Protein AF-A0A662BHE4-F1 (afdb_monomer_lite)

Sequence (101 aa):
MSFTYRDDLTIDRKDSTKGYFKENCQWLTMNENRIKDQIKKISKYSKKGKLIIIYDSAAEAARKENKGLSNINRLRAIANSFTRVARGERKSYKGFVWKYL

Radius of gyration: 17.26 Å; chains: 1; bounding box: 41×29×44 Å

Foldseek 3Di:
DDPDDDPQWDWDFCDPVDDDDPVRIDTDGPVVVVVVVVQFKKWKAALVRHTDDIDSHLLVVLCVVDPPDPDPVVSVVSSVVLVCQQVVVDVADPRIGMHTD

Secondary structure (DSSP, 8-state):
------TTEEEEESSTTS---TTTEEEEEHHHHHHHHH---EEEE-TTS-EEEEES-HHHHHHHHTTT---HHHHHHHHHHHHHHHTTSSS-BTTBEEEE-

pLDDT: mean 86.21, std 8.06, range [42.34, 92.94]

Structure (mmCIF, N/CA/C/O backbone):
data_AF-A0A662BHE4-F1
#
_entry.id   AF-A0A662BHE4-F1
#
loop_
_atom_site.group_PDB
_atom_site.id
_atom_site.type_symbol
_atom_site.label_atom_id
_atom_site.label_alt_id
_atom_site.label_comp_id
_atom_site.label_asym_id
_atom_site.label_entity_id
_atom_site.label_seq_id
_atom_site.pdbx_PDB_ins_code
_atom_site.Cartn_x
_atom_site.Cartn_y
_atom_site.Cartn_z
_atom_site.occupancy
_atom_site.B_iso_or_equiv
_atom_site.auth_seq_id
_atom_site.auth_comp_id
_atom_site.auth_asym_id
_atom_site.auth_atom_id
_atom_site.pdbx_PDB_model_num
ATOM 1 N N . MET A 1 1 ? 11.050 9.104 -28.242 1.00 42.34 1 MET A N 1
ATOM 2 C CA . MET A 1 1 ? 11.821 8.658 -27.062 1.00 42.34 1 MET A CA 1
ATOM 3 C C . MET A 1 1 ?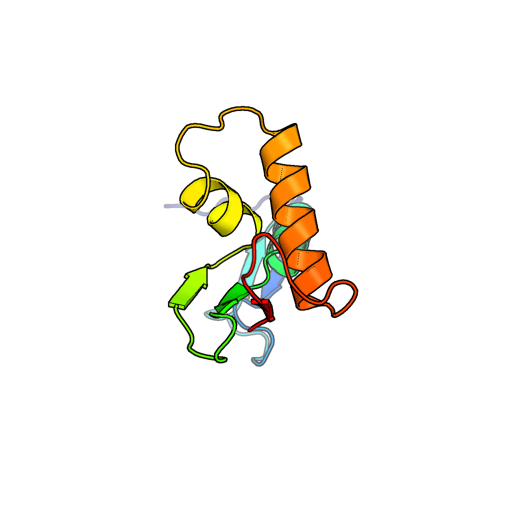 12.283 7.238 -27.319 1.00 42.34 1 MET A C 1
ATOM 5 O O . MET A 1 1 ? 11.453 6.342 -27.392 1.00 42.34 1 MET A O 1
ATOM 9 N N . SER A 1 2 ? 13.575 7.061 -27.581 1.00 47.59 2 SER A N 1
ATOM 10 C CA . SER A 1 2 ? 14.211 5.761 -27.788 1.00 47.59 2 SER A CA 1
ATOM 11 C C . SER A 1 2 ? 14.282 5.020 -26.453 1.00 47.59 2 SER A C 1
ATOM 13 O O . SER A 1 2 ? 14.942 5.469 -25.521 1.00 47.59 2 SER A O 1
ATOM 15 N N . PHE A 1 3 ? 13.579 3.894 -26.349 1.00 59.75 3 PHE A N 1
ATOM 16 C CA . PHE A 1 3 ? 13.777 2.952 -25.253 1.00 59.75 3 PHE A CA 1
ATOM 17 C C . PHE A 1 3 ? 15.066 2.192 -25.550 1.00 59.75 3 PHE A C 1
ATOM 19 O O . PHE A 1 3 ? 15.082 1.295 -26.390 1.00 59.75 3 PHE A O 1
ATOM 26 N N . THR A 1 4 ? 16.171 2.610 -24.941 1.00 66.50 4 THR A N 1
ATOM 27 C CA . THR A 1 4 ? 17.417 1.853 -25.015 1.00 66.50 4 THR A CA 1
ATOM 28 C C . THR A 1 4 ? 17.273 0.607 -24.149 1.00 66.50 4 THR A C 1
ATOM 30 O O . THR A 1 4 ? 16.848 0.674 -22.996 1.00 66.50 4 THR A O 1
ATOM 33 N N . TYR A 1 5 ? 17.570 -0.544 -24.745 1.00 72.50 5 TYR A N 1
ATOM 34 C CA . TYR A 1 5 ? 17.639 -1.824 -24.054 1.00 72.50 5 TYR A CA 1
ATOM 35 C C . TYR A 1 5 ? 18.607 -1.735 -22.861 1.00 72.50 5 TYR A C 1
ATOM 37 O O . TYR A 1 5 ? 19.655 -1.091 -22.958 1.00 72.50 5 TYR A O 1
ATOM 45 N N . ARG A 1 6 ? 18.243 -2.368 -21.742 1.00 78.31 6 ARG A N 1
ATOM 46 C CA . ARG A 1 6 ? 19.102 -2.545 -20.567 1.00 78.31 6 ARG A CA 1
ATOM 47 C C . ARG A 1 6 ? 19.018 -3.999 -20.103 1.00 78.31 6 ARG A C 1
ATOM 49 O O . ARG A 1 6 ? 17.917 -4.541 -20.029 1.00 78.31 6 ARG A O 1
ATOM 56 N N . ASP A 1 7 ? 20.162 -4.595 -19.774 1.00 83.19 7 ASP A N 1
ATOM 57 C CA . ASP A 1 7 ? 20.276 -6.010 -19.376 1.00 83.19 7 ASP A CA 1
ATOM 58 C C . ASP A 1 7 ? 19.598 -6.347 -18.035 1.00 83.19 7 ASP A C 1
ATOM 60 O O . ASP A 1 7 ? 19.340 -7.510 -17.742 1.00 83.19 7 ASP A O 1
ATOM 64 N N . ASP A 1 8 ? 19.292 -5.349 -17.204 1.00 86.69 8 ASP A N 1
ATOM 65 C CA . ASP A 1 8 ? 18.636 -5.532 -15.905 1.00 86.69 8 ASP A CA 1
ATOM 66 C C . ASP A 1 8 ? 17.099 -5.587 -15.992 1.00 86.69 8 ASP A C 1
ATOM 68 O O . ASP A 1 8 ? 16.417 -5.789 -14.979 1.00 86.69 8 ASP A O 1
ATOM 72 N N . LEU A 1 9 ? 16.543 -5.406 -17.193 1.00 87.88 9 LEU A N 1
ATOM 73 C CA . LEU A 1 9 ? 15.107 -5.401 -17.433 1.00 87.88 9 LEU A CA 1
ATOM 74 C C . LEU A 1 9 ? 14.582 -6.813 -17.701 1.00 87.88 9 LEU A C 1
ATOM 76 O O . LEU A 1 9 ? 15.100 -7.579 -18.505 1.00 87.88 9 LEU A O 1
ATOM 80 N N . THR A 1 10 ? 13.467 -7.124 -17.055 1.00 89.44 10 THR A N 1
ATOM 81 C CA . THR A 1 10 ? 12.685 -8.346 -17.234 1.00 89.44 10 THR A CA 1
ATOM 82 C C . THR A 1 10 ? 11.331 -8.010 -17.853 1.00 89.44 10 THR A C 1
ATOM 84 O O . THR A 1 10 ? 10.813 -6.902 -17.687 1.00 89.44 10 THR A O 1
ATOM 87 N N . ILE A 1 11 ? 10.755 -8.955 -18.593 1.00 88.81 11 ILE A N 1
ATOM 88 C CA . ILE A 1 11 ? 9.425 -8.792 -19.180 1.00 88.81 11 ILE A CA 1
ATOM 89 C C . ILE A 1 11 ? 8.348 -9.152 -18.148 1.00 88.81 11 ILE A C 1
ATOM 91 O O . ILE A 1 11 ? 8.273 -10.285 -17.673 1.00 88.81 11 ILE A O 1
ATOM 95 N N . ASP A 1 12 ? 7.498 -8.184 -17.811 1.00 89.88 12 ASP A N 1
ATOM 96 C CA . ASP A 1 12 ? 6.352 -8.349 -16.911 1.00 89.88 12 ASP A CA 1
ATOM 97 C C . ASP A 1 12 ? 5.027 -8.080 -17.644 1.00 89.88 12 ASP A C 1
ATOM 99 O O . ASP A 1 12 ? 4.979 -7.365 -18.650 1.00 89.88 12 ASP A O 1
ATOM 103 N N . ARG A 1 13 ? 3.931 -8.642 -17.123 1.00 90.62 13 ARG A N 1
ATOM 104 C CA . ARG A 1 13 ? 2.565 -8.382 -17.588 1.00 90.62 13 ARG A CA 1
ATOM 105 C C . ARG A 1 13 ? 1.939 -7.258 -16.759 1.00 90.62 13 ARG A C 1
ATOM 107 O O . ARG A 1 13 ? 1.826 -7.352 -15.538 1.00 90.62 13 ARG A O 1
ATOM 114 N N . LYS A 1 14 ? 1.463 -6.198 -17.415 1.00 87.88 14 LYS A N 1
ATOM 115 C CA . LYS A 1 14 ? 0.712 -5.101 -16.780 1.00 87.88 14 LYS A CA 1
ATOM 116 C C . LYS A 1 14 ? -0.510 -5.649 -16.048 1.00 87.88 14 LYS A C 1
ATOM 118 O O . LYS A 1 14 ? -0.693 -5.336 -14.875 1.00 87.88 14 LYS A O 1
ATOM 123 N N . ASP A 1 15 ? -1.275 -6.496 -16.731 1.00 83.50 15 ASP A N 1
ATOM 124 C CA . ASP A 1 15 ? -2.426 -7.232 -16.220 1.00 83.50 15 ASP A CA 1
ATOM 125 C C . ASP A 1 15 ? -2.106 -8.733 -16.162 1.00 83.50 15 ASP A C 1
ATOM 127 O O . ASP A 1 15 ? -1.871 -9.379 -17.190 1.00 83.50 15 ASP A O 1
ATOM 131 N N . SER A 1 16 ? -2.096 -9.286 -14.948 1.00 83.12 16 SER A N 1
ATOM 132 C CA . SER A 1 16 ? -1.779 -10.693 -14.685 1.00 83.12 16 SER A CA 1
ATOM 133 C C . SER A 1 16 ? -2.864 -11.660 -15.163 1.00 83.12 16 SER A C 1
ATOM 135 O O . SER A 1 16 ? -2.565 -12.837 -15.379 1.00 83.12 16 SER A O 1
ATOM 137 N N . THR A 1 17 ? -4.097 -11.180 -15.366 1.00 86.38 17 THR A N 1
ATOM 138 C CA . THR A 1 17 ? -5.219 -11.986 -15.878 1.00 86.38 17 THR A CA 1
ATOM 139 C C . THR A 1 17 ? -5.131 -12.220 -17.383 1.00 86.38 17 THR A C 1
ATOM 141 O O . THR A 1 17 ? -5.790 -13.105 -17.924 1.00 86.38 17 THR A O 1
ATOM 144 N N . LYS A 1 18 ? -4.290 -11.441 -18.065 1.00 87.00 18 LYS A N 1
ATOM 145 C CA . LYS A 1 18 ? -4.102 -11.478 -19.511 1.00 87.00 18 LYS A CA 1
ATOM 146 C C . LYS A 1 18 ? -2.795 -12.187 -19.886 1.00 87.00 18 LYS A C 1
ATOM 148 O O . LYS A 1 18 ? -1.874 -12.333 -19.076 1.00 87.00 18 LYS A O 1
ATOM 153 N N . GLY A 1 19 ? -2.725 -12.651 -21.134 1.00 91.50 19 GLY A N 1
ATOM 154 C CA . GLY A 1 19 ? -1.535 -13.287 -21.709 1.00 91.50 19 GLY A CA 1
ATOM 155 C C . GLY A 1 19 ? -0.411 -12.299 -22.051 1.00 91.50 19 GLY A C 1
ATOM 156 O O . GLY A 1 19 ? -0.502 -11.100 -21.779 1.00 91.50 19 GLY A O 1
ATOM 157 N N . TYR A 1 20 ? 0.652 -12.808 -22.674 1.00 90.56 20 TYR A N 1
ATOM 158 C CA . TYR A 1 20 ? 1.769 -12.001 -23.169 1.00 90.56 20 TYR A CA 1
ATOM 159 C C . TYR A 1 20 ? 1.449 -11.460 -24.567 1.00 90.56 20 TYR A C 1
ATOM 161 O O . TYR A 1 20 ? 1.448 -12.205 -25.542 1.00 90.56 20 TYR A O 1
ATOM 169 N N . PHE A 1 21 ? 1.175 -10.161 -24.665 1.00 91.62 21 PHE A N 1
ATOM 170 C CA . PHE A 1 21 ? 1.033 -9.438 -25.930 1.00 91.62 21 PHE A CA 1
ATOM 171 C C . PHE A 1 21 ? 1.600 -8.028 -25.781 1.00 91.62 21 PHE A C 1
ATOM 173 O O . PHE A 1 21 ? 1.702 -7.515 -24.665 1.00 91.62 21 PHE A O 1
ATOM 180 N N . LYS A 1 22 ? 1.994 -7.408 -26.896 1.00 88.19 22 LYS A N 1
ATOM 181 C CA . LYS A 1 22 ? 2.823 -6.191 -26.930 1.00 88.19 22 LYS A CA 1
ATOM 182 C C . LYS A 1 22 ? 2.301 -5.066 -26.030 1.00 88.19 22 LYS A C 1
ATOM 184 O O . LYS A 1 22 ? 3.083 -4.406 -25.356 1.00 88.19 22 LYS A O 1
ATOM 189 N N . GLU A 1 23 ? 0.989 -4.874 -25.973 1.00 91.12 23 GLU A N 1
ATOM 190 C CA . GLU A 1 23 ? 0.336 -3.817 -25.200 1.00 91.12 23 GLU A CA 1
ATOM 191 C C . GLU A 1 23 ? 0.262 -4.138 -23.695 1.00 91.12 23 GLU A C 1
ATOM 193 O O . GLU A 1 23 ? 0.300 -3.218 -22.869 1.00 91.12 23 GLU A O 1
ATOM 198 N N . ASN A 1 24 ? 0.187 -5.425 -23.332 1.00 91.00 24 ASN A N 1
ATOM 199 C CA . ASN A 1 24 ? 0.150 -5.909 -21.947 1.00 91.00 24 ASN A CA 1
ATOM 200 C C . ASN A 1 24 ? 1.539 -6.185 -21.365 1.00 91.00 24 ASN A C 1
ATOM 202 O O . ASN A 1 24 ? 1.666 -6.333 -20.156 1.00 91.00 24 ASN A O 1
ATOM 206 N N . CYS A 1 25 ? 2.583 -6.241 -22.185 1.00 90.25 25 CYS A N 1
ATOM 207 C CA . CYS A 1 25 ? 3.947 -6.407 -21.704 1.00 90.25 25 CYS A CA 1
ATOM 208 C C . CYS A 1 25 ? 4.570 -5.057 -21.322 1.00 90.25 25 CYS A C 1
ATOM 210 O O . CYS A 1 25 ? 4.268 -4.006 -21.896 1.00 90.25 25 CYS A O 1
ATOM 212 N N . GLN A 1 26 ? 5.456 -5.086 -20.335 1.00 88.56 26 GLN A N 1
ATOM 213 C CA . GLN A 1 26 ? 6.286 -3.958 -19.936 1.00 88.56 26 GLN A CA 1
ATOM 214 C C . GLN A 1 26 ? 7.670 -4.451 -19.525 1.00 88.56 26 GLN A C 1
ATOM 216 O O . GLN A 1 26 ? 7.813 -5.549 -18.990 1.00 88.56 26 GLN A O 1
ATOM 221 N N . TRP A 1 27 ? 8.678 -3.622 -19.772 1.00 88.31 27 TRP A N 1
ATOM 222 C CA . TRP A 1 27 ? 10.024 -3.846 -19.269 1.00 88.31 27 TRP A CA 1
ATOM 223 C C . TRP A 1 27 ? 10.125 -3.266 -17.864 1.00 88.31 27 TRP A C 1
ATOM 225 O O . TRP A 1 27 ? 9.929 -2.066 -17.678 1.00 88.31 27 TRP A O 1
ATOM 235 N N . LEU A 1 28 ? 10.403 -4.122 -16.887 1.00 87.62 28 LEU A N 1
ATOM 236 C CA . LEU A 1 28 ? 10.609 -3.748 -15.492 1.00 87.62 28 LEU A CA 1
ATOM 237 C C . LEU A 1 28 ? 11.821 -4.482 -14.951 1.00 87.62 28 LEU A C 1
ATOM 239 O O . LEU A 1 28 ? 12.027 -5.658 -15.245 1.00 87.62 28 LEU A O 1
ATOM 243 N N . THR A 1 29 ? 12.593 -3.831 -14.096 1.00 90.12 29 THR A N 1
ATOM 244 C CA . THR A 1 29 ? 13.612 -4.543 -13.326 1.00 90.12 29 THR A CA 1
ATOM 245 C C . THR A 1 29 ? 12.955 -5.553 -12.385 1.00 90.12 29 THR A C 1
ATOM 247 O O . THR A 1 29 ? 11.811 -5.392 -11.941 1.00 90.12 29 THR A O 1
ATOM 250 N N . MET A 1 30 ? 13.700 -6.589 -12.004 1.00 86.81 30 MET A N 1
ATOM 251 C CA . MET A 1 30 ? 13.198 -7.613 -11.082 1.00 86.81 30 MET A CA 1
ATOM 252 C C . MET A 1 30 ? 12.766 -7.020 -9.723 1.00 86.81 30 MET A C 1
ATOM 254 O O . MET A 1 30 ? 11.820 -7.498 -9.092 1.00 86.81 30 MET A O 1
ATOM 258 N N . ASN A 1 31 ? 13.417 -5.936 -9.281 1.00 87.12 31 ASN A N 1
ATOM 259 C CA . ASN A 1 31 ? 13.046 -5.229 -8.055 1.00 87.12 31 ASN A CA 1
ATOM 260 C C . ASN A 1 31 ? 11.742 -4.431 -8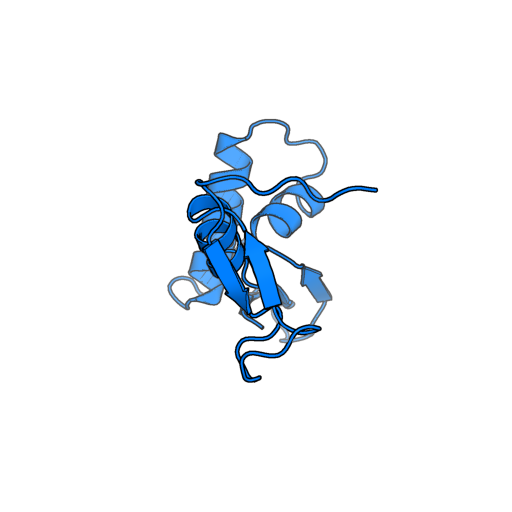.205 1.00 87.12 31 ASN A C 1
ATOM 262 O O . ASN A 1 31 ? 10.916 -4.456 -7.293 1.00 87.12 31 ASN A O 1
ATOM 266 N N . GLU A 1 32 ? 11.530 -3.753 -9.334 1.00 86.56 32 GLU A N 1
ATOM 267 C CA . GLU A 1 32 ? 10.274 -3.044 -9.601 1.00 86.56 32 GLU A CA 1
ATOM 268 C C . GLU A 1 32 ? 9.097 -4.009 -9.690 1.00 86.56 32 GLU A C 1
ATOM 270 O O . GLU A 1 32 ? 8.054 -3.745 -9.090 1.00 86.56 32 GLU A O 1
ATOM 2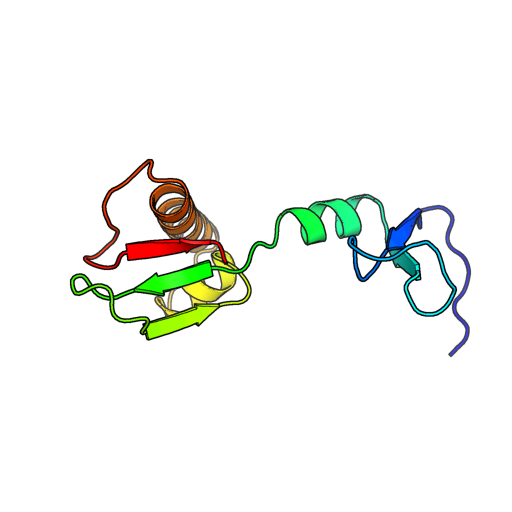75 N N . ASN A 1 33 ? 9.285 -5.157 -10.349 1.00 86.06 33 ASN A N 1
ATOM 276 C CA . ASN A 1 33 ? 8.251 -6.184 -10.418 1.00 86.06 33 ASN A CA 1
ATOM 277 C C . ASN A 1 33 ? 7.868 -6.686 -9.013 1.00 86.06 33 ASN A C 1
ATOM 279 O O . ASN A 1 33 ? 6.698 -6.708 -8.634 1.00 86.06 33 ASN A O 1
ATOM 283 N N . ARG A 1 34 ? 8.869 -6.958 -8.165 1.00 83.31 34 ARG A N 1
ATOM 284 C CA . ARG A 1 34 ? 8.638 -7.343 -6.764 1.00 83.31 34 ARG A CA 1
ATOM 285 C C . ARG A 1 34 ? 7.897 -6.264 -5.968 1.00 83.31 34 ARG A C 1
ATOM 287 O O . ARG A 1 34 ? 7.051 -6.591 -5.140 1.00 83.31 34 ARG A O 1
ATOM 294 N N . ILE A 1 35 ? 8.233 -4.987 -6.160 1.00 81.88 35 ILE A N 1
ATOM 295 C CA . ILE A 1 35 ? 7.554 -3.875 -5.476 1.00 81.88 35 ILE A CA 1
ATOM 296 C C . ILE A 1 35 ? 6.098 -3.781 -5.939 1.00 81.88 35 ILE A C 1
ATOM 298 O O . ILE A 1 35 ? 5.211 -3.618 -5.101 1.00 81.88 35 ILE A O 1
ATOM 302 N N . LYS A 1 36 ? 5.844 -3.927 -7.242 1.00 79.31 36 LYS A N 1
ATOM 303 C CA . LYS A 1 36 ? 4.502 -3.908 -7.832 1.00 79.31 36 LYS A CA 1
ATOM 304 C C . LYS A 1 36 ? 3.601 -4.974 -7.202 1.00 79.31 36 LYS A C 1
ATOM 306 O O . LYS A 1 36 ? 2.516 -4.634 -6.738 1.00 79.31 36 LYS A O 1
ATOM 311 N N . ASP A 1 37 ? 4.086 -6.205 -7.060 1.00 73.25 37 ASP A N 1
ATOM 312 C CA . ASP A 1 37 ? 3.338 -7.300 -6.418 1.00 73.25 37 ASP A CA 1
ATOM 313 C C . ASP A 1 37 ? 3.048 -7.063 -4.924 1.00 73.25 37 ASP A C 1
ATOM 315 O O . ASP A 1 37 ? 2.073 -7.576 -4.362 1.00 73.25 37 ASP A O 1
ATOM 319 N N . GLN A 1 38 ? 3.886 -6.273 -4.249 1.00 74.50 38 GLN A N 1
ATOM 320 C CA . GLN A 1 38 ? 3.688 -5.917 -2.842 1.00 74.50 38 GLN A CA 1
ATOM 321 C C . GLN A 1 38 ? 2.667 -4.788 -2.648 1.00 74.50 38 GLN A C 1
ATOM 323 O O . GLN A 1 38 ? 2.110 -4.649 -1.551 1.00 74.50 38 GLN A O 1
ATOM 328 N N . ILE A 1 39 ? 2.404 -3.983 -3.680 1.00 80.00 39 ILE A N 1
ATOM 329 C CA . ILE A 1 39 ? 1.446 -2.880 -3.625 1.00 80.00 39 ILE A CA 1
ATOM 330 C C . ILE A 1 39 ? 0.034 -3.446 -3.789 1.00 80.00 39 ILE A C 1
ATOM 332 O O . ILE A 1 39 ? -0.474 -3.646 -4.887 1.00 80.00 39 ILE A O 1
ATOM 336 N N . LYS A 1 40 ? -0.615 -3.702 -2.651 1.00 82.88 40 LYS A N 1
ATOM 337 C CA . LYS A 1 40 ? -2.019 -4.116 -2.595 1.00 82.88 40 LYS A CA 1
ATOM 338 C C . LYS A 1 40 ? -2.907 -2.943 -2.209 1.00 82.88 40 LYS A C 1
ATOM 340 O O . LYS A 1 40 ? -2.657 -2.286 -1.189 1.00 82.88 40 LYS A O 1
ATOM 345 N N . LYS A 1 41 ? -3.972 -2.744 -2.988 1.00 90.12 41 LYS A N 1
ATOM 346 C CA . LYS A 1 41 ? -5.021 -1.768 -2.691 1.00 90.12 41 LYS A CA 1
ATOM 347 C C . LYS A 1 41 ? -5.676 -2.105 -1.360 1.00 90.12 41 LYS A C 1
ATOM 349 O O . LYS A 1 41 ? -5.899 -3.272 -1.031 1.00 90.12 41 LYS A O 1
ATOM 354 N N . ILE A 1 42 ? -5.966 -1.075 -0.576 1.00 92.06 42 ILE A N 1
ATOM 355 C CA . ILE A 1 42 ? -6.549 -1.231 0.754 1.00 92.06 42 ILE A CA 1
ATOM 356 C C . ILE A 1 42 ? -7.727 -0.283 0.922 1.00 92.06 42 ILE A C 1
ATOM 358 O O . ILE A 1 42 ? -7.684 0.883 0.537 1.00 92.06 42 ILE A O 1
ATOM 362 N N . SER A 1 43 ? -8.795 -0.788 1.519 1.00 91.31 43 SER A N 1
ATOM 363 C CA . SER A 1 43 ? -10.027 -0.057 1.775 1.00 91.31 43 SER A CA 1
ATOM 364 C C . SER A 1 43 ? -10.225 0.151 3.275 1.00 91.31 43 SER A C 1
ATOM 366 O O . SER A 1 43 ? -9.963 -0.742 4.086 1.00 91.31 43 SER A O 1
ATOM 368 N N . LYS A 1 44 ? -10.663 1.358 3.646 1.00 92.38 44 LYS A N 1
ATOM 369 C CA . LYS A 1 44 ? -10.965 1.776 5.019 1.00 92.38 44 LYS A CA 1
ATOM 370 C C . LYS A 1 44 ? -12.475 1.767 5.231 1.00 92.38 44 LYS A C 1
ATOM 372 O O . LYS A 1 44 ? -13.214 2.426 4.501 1.00 92.38 44 LYS A O 1
ATOM 377 N N . TYR A 1 45 ? -12.921 1.086 6.278 1.00 91.75 45 TYR A N 1
ATOM 378 C CA . TYR A 1 45 ? -14.318 0.965 6.680 1.00 91.75 45 TYR A CA 1
ATOM 379 C C . TYR A 1 45 ? -14.543 1.546 8.077 1.00 91.75 45 TYR A C 1
ATOM 381 O O . TYR A 1 45 ? -13.691 1.467 8.968 1.00 91.75 45 TYR A O 1
ATOM 389 N N . SER A 1 46 ? -15.736 2.096 8.281 1.00 90.12 46 SER A N 1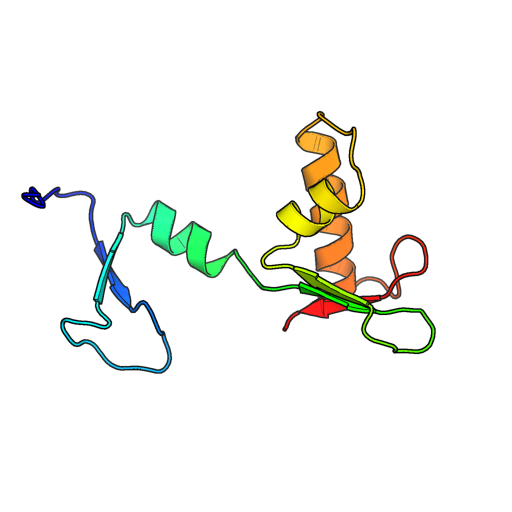
ATOM 390 C CA . SER A 1 46 ? -16.252 2.456 9.603 1.00 90.12 46 SER A CA 1
ATOM 391 C C . SER A 1 46 ? -16.611 1.201 10.413 1.00 90.12 46 SER A C 1
ATOM 393 O O . SER A 1 46 ? -16.863 0.144 9.835 1.00 90.12 46 SER A O 1
ATOM 395 N N . LYS A 1 47 ? -16.725 1.307 11.749 1.00 82.06 47 LYS A N 1
ATOM 396 C CA . LYS A 1 47 ? -17.198 0.200 12.616 1.00 82.06 47 LYS A CA 1
ATOM 397 C C . LYS A 1 47 ? -18.560 -0.358 12.195 1.00 82.06 47 LYS A C 1
ATOM 399 O O . LYS A 1 47 ? -18.848 -1.516 12.460 1.00 82.06 47 LYS A O 1
ATOM 404 N N . LYS A 1 48 ? -19.380 0.458 11.525 1.00 84.31 48 LYS A N 1
ATOM 405 C CA . LYS A 1 48 ? -20.691 0.069 10.981 1.00 84.31 48 LYS A CA 1
ATOM 406 C C . LYS A 1 48 ? -20.611 -0.610 9.602 1.00 84.31 48 LYS A C 1
ATOM 408 O O . LYS A 1 48 ? -21.626 -0.738 8.936 1.00 84.31 48 LYS A O 1
ATOM 413 N N . GLY A 1 49 ? -19.415 -0.961 9.121 1.00 82.19 49 GLY A N 1
ATOM 414 C CA . GLY A 1 49 ? -19.217 -1.622 7.825 1.00 82.19 49 GLY A CA 1
ATOM 415 C C . GLY A 1 49 ? -19.334 -0.709 6.600 1.00 82.19 49 GLY A C 1
ATOM 416 O O . GLY A 1 49 ? -19.195 -1.181 5.478 1.00 82.19 49 GLY A O 1
ATOM 417 N N . LYS A 1 50 ? -19.544 0.601 6.780 1.00 89.06 50 LYS A N 1
ATOM 418 C CA . LYS A 1 50 ? -19.599 1.561 5.667 1.00 89.06 50 LYS A CA 1
ATOM 419 C C . LYS A 1 50 ? -18.196 1.829 5.117 1.00 89.06 50 LYS A C 1
ATOM 421 O O . LYS A 1 50 ? -17.316 2.223 5.887 1.00 89.06 50 LYS A O 1
ATOM 426 N N . LEU A 1 51 ? -18.005 1.646 3.809 1.00 91.75 51 LEU A N 1
ATOM 427 C CA . LEU A 1 51 ? -16.784 2.036 3.101 1.00 91.75 51 LEU A CA 1
ATOM 428 C C . LEU A 1 51 ? -16.599 3.556 3.204 1.00 91.75 51 LEU A C 1
ATOM 430 O O . LEU A 1 51 ? -17.526 4.318 2.932 1.00 91.75 51 LEU A O 1
ATOM 434 N N . ILE A 1 52 ? -15.412 3.982 3.626 1.00 92.62 52 ILE A N 1
ATOM 435 C CA . ILE A 1 52 ? -15.051 5.397 3.755 1.00 92.62 52 ILE A CA 1
ATOM 436 C C . ILE A 1 52 ? -14.225 5.819 2.546 1.00 92.62 52 ILE A C 1
ATOM 438 O O . ILE A 1 52 ? -14.531 6.818 1.906 1.00 92.62 52 ILE A O 1
ATOM 442 N N . ILE A 1 53 ? -13.157 5.073 2.258 1.00 91.19 53 ILE A N 1
ATOM 443 C CA . ILE A 1 53 ? -12.175 5.436 1.237 1.00 91.19 53 ILE A CA 1
ATOM 444 C C . ILE A 1 53 ? -11.354 4.213 0.824 1.00 91.19 53 ILE A C 1
ATOM 446 O O . ILE A 1 53 ? -11.149 3.288 1.615 1.00 91.19 53 ILE A O 1
ATOM 450 N N . ILE A 1 54 ? -10.884 4.225 -0.419 1.00 92.94 54 ILE A N 1
ATOM 451 C CA . ILE A 1 54 ? -9.960 3.243 -0.983 1.00 92.94 54 ILE A CA 1
ATOM 452 C C . ILE A 1 54 ? -8.632 3.954 -1.249 1.00 92.94 54 ILE A C 1
ATOM 454 O O . ILE A 1 54 ? -8.616 5.086 -1.730 1.00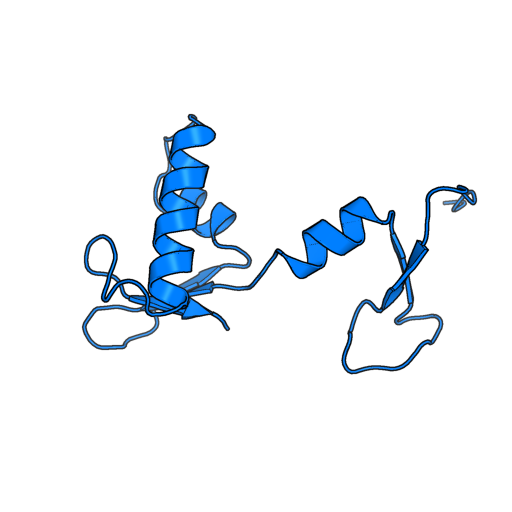 92.94 54 ILE A O 1
ATOM 458 N N . TYR A 1 55 ? -7.531 3.291 -0.916 1.00 92.50 55 TYR A N 1
ATOM 459 C CA . TYR A 1 55 ? -6.169 3.741 -1.176 1.00 92.50 55 TYR A CA 1
ATOM 460 C C . TYR A 1 55 ? -5.456 2.737 -2.074 1.00 92.50 55 TYR A C 1
ATOM 462 O O . TYR A 1 55 ? -5.704 1.529 -1.974 1.00 92.50 55 TYR A O 1
ATOM 470 N N . ASP A 1 56 ? -4.510 3.215 -2.882 1.00 88.06 56 ASP A N 1
ATOM 471 C CA . ASP A 1 56 ? -3.736 2.332 -3.753 1.00 88.06 56 ASP A CA 1
ATOM 472 C C . ASP A 1 56 ? -2.741 1.477 -2.959 1.00 88.06 56 ASP A C 1
ATOM 474 O O . ASP A 1 56 ? -2.370 0.385 -3.384 1.00 88.06 56 ASP A O 1
ATOM 478 N N . SER A 1 57 ? -2.346 1.929 -1.762 1.00 89.75 57 SER A N 1
ATOM 479 C CA . SER A 1 57 ? -1.493 1.158 -0.856 1.00 89.75 57 SER A CA 1
ATOM 480 C C . SER A 1 57 ? -1.691 1.509 0.621 1.00 89.75 57 SER A C 1
ATOM 482 O O . SER A 1 57 ? -2.111 2.611 0.983 1.00 89.75 57 SER A O 1
ATOM 484 N N . ALA A 1 58 ? -1.280 0.597 1.510 1.00 89.31 58 ALA A N 1
ATOM 485 C CA . ALA A 1 58 ? -1.229 0.855 2.954 1.00 89.31 58 ALA A CA 1
ATOM 486 C C . ALA A 1 58 ? -0.261 1.994 3.333 1.00 89.31 58 ALA A C 1
ATOM 488 O O . ALA A 1 58 ? -0.498 2.707 4.308 1.00 89.31 58 ALA A O 1
ATOM 489 N N . ALA A 1 59 ? 0.814 2.190 2.563 1.00 88.19 59 ALA A N 1
ATOM 490 C CA . ALA A 1 59 ? 1.764 3.279 2.785 1.00 88.19 59 ALA A CA 1
ATOM 491 C C . ALA A 1 59 ? 1.150 4.645 2.447 1.00 88.19 59 ALA A C 1
ATOM 493 O O . ALA A 1 59 ? 1.316 5.607 3.200 1.00 88.19 59 ALA A O 1
ATOM 494 N N . GLU A 1 60 ? 0.403 4.726 1.345 1.00 88.81 60 GLU A N 1
ATOM 495 C CA . GLU A 1 60 ? -0.327 5.934 0.968 1.00 88.81 60 GLU A CA 1
ATOM 496 C C . GLU A 1 60 ? -1.425 6.257 1.987 1.00 88.81 60 GLU A C 1
ATOM 498 O O . GLU A 1 60 ? -1.528 7.401 2.436 1.00 88.81 60 GLU A O 1
ATOM 503 N N . ALA A 1 61 ? -2.172 5.240 2.430 1.00 91.06 61 ALA A N 1
ATOM 504 C CA . ALA A 1 61 ? -3.139 5.380 3.512 1.00 91.06 61 ALA A CA 1
ATOM 505 C C . ALA A 1 61 ? -2.480 5.957 4.774 1.00 91.06 61 ALA A C 1
ATOM 507 O O . ALA A 1 61 ? -3.004 6.891 5.377 1.00 91.06 61 ALA A O 1
ATOM 508 N N . ALA A 1 62 ? -1.295 5.462 5.155 1.00 91.25 62 ALA A N 1
ATOM 509 C CA . ALA A 1 62 ? -0.600 5.918 6.360 1.00 91.25 62 ALA A CA 1
ATOM 510 C C . ALA A 1 62 ? -0.190 7.392 6.264 1.00 91.25 62 ALA A C 1
ATOM 512 O O . ALA A 1 62 ? -0.344 8.128 7.241 1.00 91.25 62 ALA A O 1
ATOM 513 N N . ARG A 1 63 ? 0.269 7.828 5.085 1.00 89.12 63 ARG A N 1
ATOM 514 C CA . ARG A 1 63 ? 0.619 9.229 4.805 1.00 89.12 63 ARG A CA 1
ATOM 515 C C . ARG A 1 63 ? -0.607 10.141 4.819 1.00 89.12 63 ARG A C 1
ATOM 517 O O . ARG A 1 63 ? -0.573 11.187 5.458 1.00 89.12 63 ARG A O 1
ATOM 524 N N . LYS A 1 64 ? -1.692 9.744 4.143 1.00 90.56 64 LYS A N 1
ATOM 525 C CA . LYS A 1 64 ? -2.926 10.544 4.055 1.00 90.56 64 LYS A CA 1
ATOM 526 C C . LYS A 1 64 ? -3.653 10.655 5.395 1.00 90.56 64 LYS A C 1
ATOM 528 O O . LYS A 1 64 ? -4.213 11.708 5.679 1.00 90.56 64 LYS A O 1
ATOM 533 N N . GLU A 1 65 ? -3.627 9.606 6.215 1.00 87.69 65 GLU A N 1
ATOM 534 C CA . GLU A 1 65 ? -4.243 9.601 7.549 1.00 87.69 65 GLU A CA 1
ATOM 535 C C . GLU A 1 65 ? -3.412 10.349 8.599 1.00 87.69 65 GLU A C 1
ATOM 537 O O . GLU A 1 65 ? -3.967 10.851 9.570 1.00 87.69 65 GLU A O 1
ATOM 542 N N . ASN A 1 66 ? -2.090 10.439 8.425 1.00 85.44 66 ASN A N 1
ATOM 543 C CA . ASN A 1 66 ? -1.190 11.105 9.371 1.00 85.44 66 ASN A CA 1
ATOM 544 C C . ASN A 1 66 ? -0.453 12.257 8.676 1.00 85.44 66 ASN A C 1
ATOM 546 O O . ASN A 1 66 ? 0.780 12.297 8.654 1.00 85.44 66 ASN A O 1
ATOM 550 N N . LYS A 1 67 ? -1.221 13.190 8.096 1.00 78.81 67 LYS A N 1
ATOM 551 C CA . LYS A 1 67 ? -0.685 14.433 7.519 1.00 78.81 67 LYS A CA 1
ATOM 552 C C . LYS A 1 67 ? 0.121 15.164 8.599 1.00 78.81 67 LYS A C 1
ATOM 554 O O . LYS A 1 67 ? -0.432 15.539 9.625 1.00 78.81 67 LYS A O 1
ATOM 559 N N . GLY A 1 68 ? 1.428 15.303 8.384 1.00 77.56 68 GLY A N 1
ATOM 560 C CA . GLY A 1 68 ? 2.366 15.901 9.346 1.00 77.56 68 GLY A CA 1
ATOM 561 C C . GLY A 1 68 ? 3.384 14.924 9.938 1.00 77.56 68 GLY A C 1
ATOM 562 O O . GLY A 1 68 ? 4.347 15.351 10.568 1.00 77.56 68 GLY A O 1
ATOM 563 N N . LEU A 1 69 ? 3.239 13.616 9.705 1.00 80.69 69 LEU A N 1
ATOM 564 C CA . LEU A 1 69 ? 4.232 12.638 10.134 1.00 80.69 69 LEU A CA 1
ATOM 565 C C . LEU A 1 69 ? 5.299 12.435 9.048 1.00 80.69 69 LEU A C 1
ATOM 567 O O . LEU A 1 69 ? 5.078 11.720 8.074 1.00 80.69 69 LEU A O 1
ATOM 571 N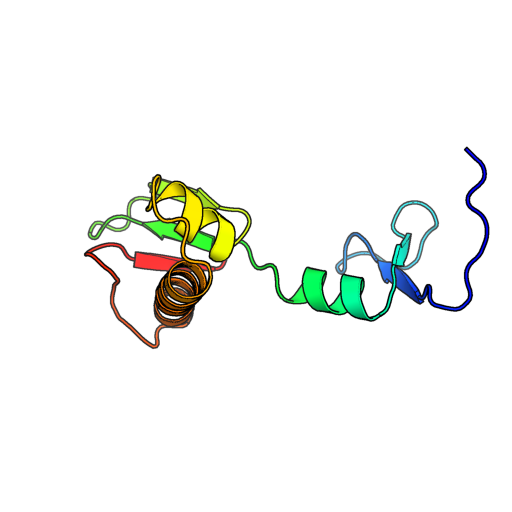 N . SER A 1 70 ? 6.470 13.046 9.231 1.00 80.12 70 SER A N 1
ATOM 572 C CA . SER A 1 70 ? 7.625 12.895 8.329 1.00 80.12 70 SER A CA 1
ATOM 573 C C . SER A 1 70 ? 8.477 11.656 8.630 1.00 80.12 70 SER A C 1
ATOM 575 O O . SER A 1 70 ? 9.240 11.197 7.782 1.00 80.12 70 SER A O 1
ATOM 577 N N . ASN A 1 71 ? 8.341 11.071 9.826 1.00 89.81 71 ASN A N 1
ATOM 578 C CA . ASN A 1 71 ? 9.141 9.920 10.232 1.00 89.81 71 ASN A CA 1
ATOM 579 C C . ASN A 1 71 ? 8.735 8.653 9.455 1.00 89.81 71 ASN A C 1
ATOM 581 O O . ASN A 1 71 ? 7.683 8.051 9.702 1.00 89.81 71 ASN A O 1
ATOM 585 N N . ILE A 1 72 ? 9.621 8.220 8.554 1.00 86.69 72 ILE A N 1
ATOM 586 C CA . ILE A 1 72 ? 9.418 7.066 7.671 1.00 86.69 72 ILE A CA 1
ATOM 587 C C . ILE A 1 72 ? 9.195 5.755 8.442 1.00 86.69 72 ILE A C 1
ATOM 589 O O . ILE A 1 72 ? 8.356 4.944 8.045 1.00 86.69 72 ILE A O 1
ATOM 593 N N . ASN A 1 73 ? 9.878 5.560 9.575 1.00 89.75 73 ASN A N 1
ATOM 594 C CA . ASN A 1 73 ? 9.754 4.351 10.392 1.00 89.75 73 ASN A CA 1
ATOM 595 C C . ASN A 1 73 ? 8.382 4.286 11.066 1.00 89.75 73 ASN A C 1
ATOM 597 O O . ASN A 1 73 ? 7.751 3.227 11.084 1.00 89.75 73 ASN A O 1
ATOM 601 N N . ARG A 1 74 ? 7.860 5.426 11.540 1.00 88.25 74 ARG A N 1
ATOM 602 C CA . ARG A 1 74 ? 6.486 5.476 12.058 1.00 88.25 74 ARG A CA 1
ATOM 603 C C . ARG A 1 74 ? 5.452 5.237 10.963 1.00 88.25 74 ARG A C 1
ATOM 605 O O . ARG A 1 74 ? 4.514 4.479 11.194 1.00 88.25 74 ARG A O 1
ATOM 612 N N . LEU A 1 75 ? 5.619 5.827 9.777 1.00 89.12 75 LEU A N 1
ATOM 613 C CA . LEU A 1 75 ? 4.710 5.579 8.650 1.00 89.12 75 LEU A CA 1
ATOM 614 C C . LEU A 1 75 ? 4.669 4.089 8.282 1.00 89.12 75 LEU A C 1
ATOM 616 O O . LEU A 1 75 ? 3.584 3.539 8.102 1.00 89.12 75 LEU A O 1
ATOM 620 N N . ARG A 1 76 ? 5.828 3.414 8.255 1.00 88.19 76 ARG A N 1
ATOM 621 C CA . ARG A 1 76 ? 5.909 1.958 8.047 1.00 88.19 76 ARG A CA 1
ATOM 622 C C . ARG A 1 76 ? 5.190 1.172 9.145 1.00 88.19 76 ARG A C 1
ATOM 624 O O . ARG A 1 76 ? 4.434 0.260 8.830 1.00 88.19 76 ARG A O 1
ATOM 631 N N . ALA A 1 77 ? 5.361 1.533 10.417 1.00 89.81 77 ALA A N 1
ATOM 632 C CA . ALA A 1 77 ? 4.673 0.864 11.526 1.00 89.81 77 ALA A CA 1
ATOM 633 C C . ALA A 1 77 ? 3.138 1.019 11.460 1.00 89.81 77 ALA A C 1
ATOM 635 O O . ALA A 1 77 ? 2.390 0.085 11.772 1.00 89.81 77 ALA A O 1
ATOM 636 N N . ILE A 1 78 ? 2.659 2.185 11.020 1.00 90.81 78 ILE A N 1
ATOM 637 C CA . ILE A 1 78 ? 1.231 2.453 10.814 1.00 90.81 78 ILE A CA 1
ATOM 638 C C . ILE A 1 78 ? 0.705 1.644 9.626 1.00 90.81 78 ILE A C 1
ATOM 640 O O . ILE A 1 78 ? -0.294 0.942 9.771 1.00 90.81 78 ILE A O 1
ATOM 644 N N . ALA A 1 79 ? 1.408 1.665 8.490 1.00 90.50 79 ALA A N 1
ATOM 645 C CA . ALA A 1 79 ? 1.058 0.854 7.328 1.00 90.50 79 ALA A CA 1
ATOM 646 C C . ALA A 1 79 ? 1.000 -0.643 7.687 1.00 90.50 79 ALA A C 1
ATOM 648 O O . ALA A 1 79 ? 0.028 -1.315 7.346 1.00 90.50 79 ALA A O 1
ATOM 649 N N . ASN A 1 80 ? 1.964 -1.142 8.471 1.00 90.88 80 ASN A N 1
ATOM 650 C CA . ASN A 1 80 ? 1.950 -2.506 9.008 1.00 90.88 80 ASN A CA 1
ATOM 651 C C . ASN A 1 80 ? 0.735 -2.771 9.904 1.00 90.88 80 ASN A C 1
ATOM 653 O O . ASN A 1 80 ? 0.182 -3.864 9.910 1.00 90.88 80 ASN A O 1
ATOM 657 N N . SER A 1 81 ? 0.279 -1.784 10.671 1.00 91.00 81 SER A N 1
ATOM 658 C CA . SER A 1 81 ? -0.936 -1.952 11.469 1.00 91.00 81 SER A CA 1
ATOM 659 C C . SER A 1 81 ? -2.180 -2.093 10.589 1.00 91.00 81 SER A C 1
ATOM 661 O O . SER A 1 81 ? -3.045 -2.904 10.912 1.00 91.00 81 SER A O 1
ATOM 663 N N . PHE A 1 82 ? -2.255 -1.369 9.469 1.00 91.75 82 PHE A N 1
ATOM 664 C CA . PHE A 1 82 ? -3.353 -1.502 8.508 1.00 91.75 82 PHE A CA 1
ATOM 665 C C . PHE A 1 82 ? -3.350 -2.860 7.813 1.00 91.75 82 PHE A C 1
ATOM 667 O O . PHE A 1 82 ? -4.397 -3.498 7.729 1.00 91.75 82 PHE A O 1
ATOM 674 N N . THR A 1 83 ? -2.185 -3.338 7.368 1.00 91.00 83 THR A N 1
ATOM 675 C CA . THR A 1 83 ? -2.072 -4.652 6.721 1.00 91.00 83 THR A CA 1
ATOM 676 C C . THR A 1 83 ? -2.440 -5.786 7.672 1.00 91.00 83 THR A C 1
ATOM 678 O O . THR A 1 83 ? -3.172 -6.686 7.277 1.00 91.00 83 THR A O 1
ATOM 681 N N . ARG A 1 84 ? -2.034 -5.720 8.946 1.00 91.00 84 ARG A N 1
ATOM 682 C CA . ARG A 1 84 ? -2.431 -6.710 9.963 1.00 91.00 84 ARG A CA 1
ATOM 683 C C . ARG A 1 84 ? -3.941 -6.750 10.194 1.00 91.00 84 ARG A C 1
ATOM 685 O O . ARG A 1 84 ? -4.501 -7.829 10.352 1.00 91.00 84 ARG A O 1
ATOM 692 N N . VAL A 1 85 ? -4.618 -5.598 10.175 1.00 92.94 85 VAL A N 1
ATOM 693 C CA . VAL A 1 85 ? -6.092 -5.562 10.227 1.00 92.94 85 VAL A CA 1
ATOM 694 C C . VAL A 1 85 ? -6.691 -6.149 8.946 1.00 92.94 85 VAL A C 1
ATOM 696 O O . VAL A 1 85 ? -7.582 -6.986 9.030 1.00 92.94 85 VAL A O 1
ATOM 699 N N . ALA A 1 86 ? -6.161 -5.787 7.775 1.00 89.50 86 ALA A N 1
ATOM 700 C CA . ALA A 1 86 ? -6.631 -6.299 6.485 1.00 89.50 86 ALA A CA 1
ATOM 701 C C . ALA A 1 86 ? -6.460 -7.814 6.312 1.00 89.50 86 ALA A C 1
ATOM 703 O O . ALA A 1 86 ? -7.243 -8.432 5.596 1.00 89.50 86 ALA A O 1
ATOM 704 N N . ARG A 1 87 ? -5.480 -8.415 6.994 1.00 87.44 87 ARG A N 1
ATOM 705 C CA . ARG A 1 87 ? -5.274 -9.871 7.069 1.00 87.44 87 ARG A CA 1
ATOM 706 C C . ARG A 1 87 ? -6.161 -10.575 8.097 1.00 87.44 87 ARG A C 1
ATOM 708 O O . ARG A 1 87 ? -6.181 -11.797 8.125 1.00 87.44 87 ARG A O 1
ATOM 715 N N . GLY A 1 88 ? -6.846 -9.832 8.966 1.00 88.25 88 GLY A N 1
ATOM 716 C CA . GLY A 1 88 ? -7.626 -10.395 10.070 1.00 88.25 88 GLY A CA 1
ATOM 717 C C . GLY A 1 88 ? -6.818 -10.719 11.333 1.00 88.25 88 GLY A C 1
ATOM 718 O O . GLY A 1 88 ? -7.396 -11.192 12.305 1.00 88.25 88 GLY A O 1
ATOM 719 N N . GLU A 1 89 ? -5.518 -10.401 11.389 1.00 91.00 89 GLU A N 1
ATOM 720 C CA . GLU A 1 89 ? -4.707 -10.556 12.613 1.00 91.00 89 GLU A CA 1
ATOM 721 C C . GLU A 1 89 ? -5.149 -9.593 13.731 1.00 91.00 89 GLU A C 1
ATOM 723 O O . GLU A 1 89 ? -4.828 -9.779 14.905 1.00 91.00 89 GLU A O 1
ATOM 728 N N . ARG A 1 90 ? -5.852 -8.511 13.370 1.00 88.69 90 ARG A N 1
ATOM 729 C CA . ARG A 1 90 ? -6.408 -7.518 14.296 1.00 88.69 90 ARG A CA 1
ATOM 730 C C . ARG A 1 90 ? -7.829 -7.145 13.889 1.00 88.69 90 ARG A C 1
ATOM 732 O O . ARG A 1 90 ? -8.104 -6.936 12.715 1.00 88.69 90 ARG A O 1
ATOM 739 N N . LYS A 1 91 ? -8.711 -6.958 14.877 1.00 85.88 91 LYS A N 1
ATOM 740 C CA . LYS A 1 91 ? -10.122 -6.589 14.644 1.00 85.88 91 LYS A CA 1
ATOM 741 C C . LYS A 1 91 ? -10.292 -5.173 14.080 1.00 85.88 91 LYS A C 1
ATOM 743 O O . LYS A 1 91 ? -11.177 -4.931 13.270 1.00 85.88 91 LYS A O 1
ATOM 748 N N . SER A 1 92 ? -9.483 -4.217 14.539 1.00 89.75 92 SER A N 1
ATOM 749 C CA . SER A 1 92 ? -9.517 -2.827 14.067 1.00 89.75 92 SER A CA 1
ATOM 750 C C . SER A 1 92 ? -8.233 -2.082 14.438 1.00 89.75 92 SER A C 1
ATOM 752 O O . SER A 1 92 ? -7.470 -2.528 15.297 1.00 89.75 92 SER A O 1
ATOM 754 N N . TYR A 1 93 ? -7.999 -0.929 13.809 1.00 86.50 93 TYR A N 1
ATOM 755 C CA . TYR A 1 93 ? -6.950 0.018 14.191 1.00 86.50 93 TYR A CA 1
ATOM 756 C C . TYR A 1 93 ? -7.542 1.426 14.281 1.00 86.50 93 TYR A C 1
ATOM 758 O O . TYR A 1 93 ? -8.206 1.876 13.348 1.00 86.50 93 TYR A O 1
ATOM 766 N N . LYS A 1 94 ? -7.336 2.107 15.420 1.00 84.00 94 LYS A N 1
ATOM 767 C CA . LYS A 1 94 ? -7.955 3.412 15.744 1.00 84.00 94 LYS A CA 1
ATOM 768 C C . LYS A 1 94 ? -9.481 3.445 15.522 1.00 84.00 94 LYS A C 1
ATOM 770 O O . LYS A 1 94 ? -10.042 4.463 15.142 1.00 84.00 94 LYS A O 1
ATOM 775 N N . GLY A 1 95 ? -10.158 2.314 15.731 1.00 85.25 95 GLY A N 1
ATOM 776 C CA . GLY A 1 95 ? -11.603 2.199 15.533 1.00 85.25 95 GLY A CA 1
ATOM 777 C C . GLY A 1 95 ? -12.060 2.057 14.077 1.00 85.25 95 GLY A C 1
ATOM 778 O O . GLY A 1 95 ? -13.263 2.066 13.847 1.00 85.25 95 GLY A O 1
ATOM 779 N N . PHE A 1 96 ? -11.150 1.878 13.119 1.00 90.00 96 PHE A N 1
ATOM 780 C CA . PHE A 1 96 ? -11.476 1.590 11.720 1.00 90.00 96 PHE A CA 1
ATOM 781 C C . PHE A 1 96 ? -11.105 0.156 11.348 1.00 90.00 96 PHE A C 1
ATOM 783 O O . PHE A 1 96 ? -10.143 -0.413 11.877 1.00 90.00 96 PHE A O 1
ATOM 790 N N . VAL A 1 97 ? -11.868 -0.417 10.422 1.00 91.19 97 VAL A N 1
ATOM 791 C CA . VAL A 1 97 ? -11.587 -1.729 9.833 1.00 91.19 97 VAL A CA 1
ATOM 792 C C . VAL A 1 97 ? -10.918 -1.504 8.486 1.00 91.19 97 VAL A C 1
ATOM 794 O O . VAL A 1 97 ? -11.329 -0.639 7.721 1.00 91.19 97 VAL A O 1
ATOM 797 N N . TRP A 1 98 ? -9.878 -2.272 8.202 1.00 91.50 98 TRP A N 1
ATOM 798 C CA . TRP A 1 98 ? -9.146 -2.213 6.943 1.00 91.50 98 TRP A CA 1
ATOM 799 C C . TRP A 1 98 ? -9.298 -3.554 6.241 1.00 91.50 98 TRP A C 1
ATOM 801 O O . TRP A 1 98 ? -9.283 -4.576 6.923 1.00 91.50 98 TRP A O 1
ATOM 811 N N . LYS A 1 99 ? -9.465 -3.567 4.918 1.00 89.81 99 LYS A N 1
ATOM 812 C CA . LYS A 1 99 ? -9.486 -4.800 4.113 1.00 89.81 99 LYS A CA 1
ATOM 813 C C . LYS A 1 99 ? -8.729 -4.596 2.809 1.00 89.81 99 LYS A C 1
ATOM 815 O O . LYS A 1 99 ? -8.703 -3.484 2.282 1.00 89.81 99 LYS A O 1
ATOM 820 N N . TYR A 1 100 ? -8.120 -5.659 2.300 1.00 89.62 100 TYR A N 1
ATOM 821 C CA . TYR A 1 100 ? -7.607 -5.652 0.933 1.00 89.62 100 TYR A CA 1
ATOM 822 C C . TYR A 1 100 ? -8.769 -5.627 -0.057 1.00 89.62 100 TYR A C 1
ATOM 824 O O . TYR A 1 100 ? -9.855 -6.121 0.260 1.00 89.62 100 TYR A O 1
ATOM 832 N N . LEU A 1 101 ? -8.535 -4.984 -1.198 1.00 82.44 101 LEU A N 1
ATOM 833 C CA . LEU A 1 101 ? -9.414 -5.064 -2.359 1.00 82.44 101 LEU A CA 1
ATOM 834 C C . LEU A 1 101 ? -8.979 -6.234 -3.247 1.00 82.44 101 LEU A C 1
ATOM 836 O O . LEU A 1 101 ? -7.745 -6.418 -3.371 1.00 82.44 101 LEU A O 1
#